Protein AF-A0A961MJA1-F1 (afdb_monomer)

Sequence (89 aa):
MRMNTDTPPMRIEAALILSQWFSPAYPVGGFAYSHGLETVVQDGTLRSAAALRVWLEDVLLHGSGRNDAILLGAAWRARSQAETDRIDA

Secondary structure (DSSP, 8-state):
------PPPPTHHHHHHHHHHT-TTSTT-TTTTHHHHHHHHHTTS--SHHHHHHHHHHHHHTSHHHHHHHHHHHHHH--SHHHHHHHH-

Radius of gyration: 20.17 Å; Cα contacts (8 Å, |Δi|>4): 28; chains: 1; bounding box: 63×38×36 Å

Foldseek 3Di:
DDDDPPPPPDPVVVVVVVCQVPDPPNPPDPCPPVVVVVVCVVVVQDDDPVSVVVVVCCCCPPHDVVVVVVLVVQCVPDPDPVSNVVSVD

Structure (mmCIF, N/CA/C/O backbone):
data_AF-A0A961MJA1-F1
#
_entry.id   AF-A0A961MJA1-F1
#
loop_
_atom_site.group_PDB
_atom_site.id
_atom_site.type_symbol
_atom_site.label_atom_id
_atom_site.label_alt_id
_atom_site.label_comp_id
_atom_site.label_asym_id
_atom_site.label_entity_id
_atom_site.label_seq_id
_atom_site.pdbx_PDB_ins_code
_atom_site.Cartn_x
_atom_site.Cartn_y
_atom_site.Cartn_z
_atom_site.occupancy
_atom_site.B_iso_or_equiv
_a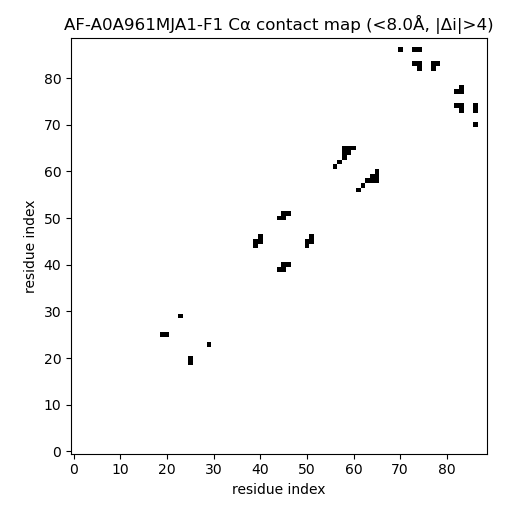tom_site.auth_seq_id
_atom_site.auth_comp_id
_atom_site.auth_asym_id
_atom_site.auth_atom_id
_atom_site.pdbx_PDB_model_num
ATOM 1 N N . MET A 1 1 ? 45.780 -25.769 8.853 1.00 41.00 1 MET A N 1
ATOM 2 C CA . MET A 1 1 ? 44.319 -25.635 9.024 1.00 41.00 1 MET A CA 1
ATOM 3 C C . MET A 1 1 ? 43.862 -24.442 8.194 1.00 41.00 1 MET A C 1
ATOM 5 O O . MET A 1 1 ? 44.123 -23.316 8.588 1.00 41.00 1 MET A O 1
ATOM 9 N N . ARG A 1 2 ? 43.333 -24.671 6.984 1.00 45.44 2 ARG A N 1
ATOM 10 C CA . ARG A 1 2 ? 42.781 -23.608 6.126 1.00 45.44 2 ARG A CA 1
ATOM 11 C C . ARG A 1 2 ? 41.303 -23.449 6.479 1.00 45.44 2 ARG A C 1
ATOM 13 O O . ARG A 1 2 ? 40.568 -24.427 6.408 1.00 45.44 2 ARG A O 1
ATOM 20 N N . MET A 1 3 ? 40.904 -22.252 6.897 1.00 48.41 3 MET A N 1
ATOM 21 C CA . MET A 1 3 ? 39.502 -21.907 7.123 1.00 48.41 3 MET A CA 1
ATOM 22 C C . MET A 1 3 ? 38.850 -21.729 5.750 1.0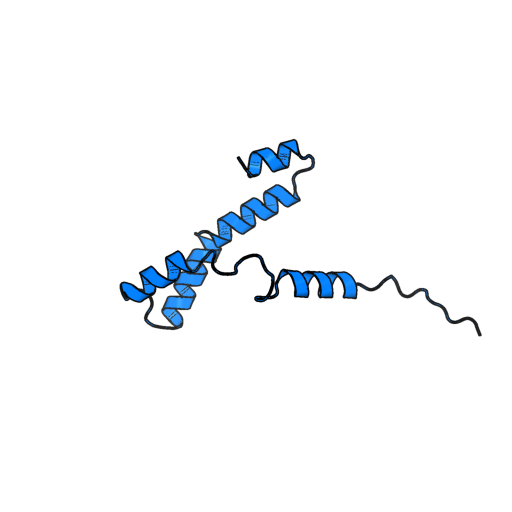0 48.41 3 MET A C 1
ATOM 24 O O . MET A 1 3 ? 39.222 -20.820 5.012 1.00 48.41 3 MET A O 1
ATOM 28 N N . ASN A 1 4 ? 37.961 -22.648 5.376 1.00 51.72 4 ASN A N 1
ATOM 29 C CA . ASN A 1 4 ? 37.242 -22.595 4.109 1.00 51.72 4 ASN A CA 1
ATOM 30 C C . ASN A 1 4 ? 36.211 -21.458 4.186 1.00 51.72 4 ASN A C 1
ATOM 32 O O . ASN A 1 4 ? 35.245 -21.565 4.937 1.00 51.72 4 ASN A O 1
ATOM 36 N N . THR A 1 5 ? 36.433 -20.361 3.463 1.00 57.72 5 THR A N 1
ATOM 37 C CA . THR A 1 5 ? 35.537 -19.190 3.420 1.00 57.72 5 THR A CA 1
ATOM 38 C C . THR A 1 5 ? 34.530 -19.254 2.271 1.00 57.72 5 THR A C 1
ATOM 40 O O . THR A 1 5 ? 34.006 -18.220 1.869 1.00 57.72 5 THR A O 1
ATOM 43 N N . ASP A 1 6 ? 34.213 -20.443 1.755 1.00 58.31 6 ASP A N 1
ATOM 44 C CA . ASP A 1 6 ? 33.192 -20.629 0.710 1.00 58.31 6 ASP A CA 1
ATOM 45 C C . ASP A 1 6 ? 31.759 -20.558 1.271 1.00 58.31 6 ASP A C 1
ATOM 47 O O . ASP A 1 6 ? 30.880 -21.342 0.913 1.00 58.31 6 ASP A O 1
ATOM 51 N N . THR A 1 7 ? 31.504 -19.615 2.177 1.00 57.78 7 THR A N 1
ATOM 52 C CA . THR A 1 7 ? 30.138 -19.183 2.462 1.00 57.78 7 THR A CA 1
ATOM 53 C C . THR A 1 7 ? 29.732 -18.281 1.296 1.00 57.78 7 THR A C 1
ATOM 55 O O . THR A 1 7 ? 30.389 -17.255 1.095 1.00 57.78 7 THR A O 1
ATOM 58 N N . PRO A 1 8 ? 28.694 -18.613 0.505 1.00 62.22 8 PRO A N 1
ATOM 59 C CA . PRO A 1 8 ? 28.223 -17.706 -0.537 1.00 62.22 8 PRO A CA 1
ATOM 60 C C . PRO A 1 8 ? 27.913 -16.337 0.096 1.00 62.22 8 PRO A C 1
ATOM 62 O O . PRO A 1 8 ? 27.340 -16.310 1.192 1.00 62.22 8 PRO A O 1
ATOM 65 N N . PRO A 1 9 ? 28.300 -15.211 -0.537 1.00 57.31 9 PRO A N 1
ATOM 66 C CA . PRO A 1 9 ? 28.123 -13.883 0.043 1.00 57.31 9 PRO A CA 1
ATOM 67 C C . PRO A 1 9 ? 26.665 -13.685 0.475 1.00 57.31 9 PRO A C 1
ATOM 69 O O . PRO A 1 9 ? 25.720 -14.012 -0.247 1.00 57.31 9 PRO A O 1
ATOM 72 N N . MET A 1 10 ? 26.498 -13.269 1.730 1.00 59.16 10 MET A N 1
ATOM 73 C CA . MET A 1 10 ? 25.263 -13.437 2.486 1.00 59.16 10 MET A CA 1
ATOM 74 C C . MET A 1 10 ? 24.080 -12.655 1.906 1.00 59.16 10 MET A C 1
ATOM 76 O O . MET A 1 10 ? 24.078 -11.432 1.824 1.00 59.16 10 MET A O 1
ATOM 80 N N . ARG A 1 11 ? 22.975 -13.382 1.745 1.00 62.44 11 ARG A N 1
ATOM 81 C CA . ARG A 1 11 ? 21.582 -12.935 1.559 1.00 62.44 11 ARG A CA 1
ATOM 82 C C . ARG A 1 11 ? 21.073 -11.909 2.607 1.00 62.44 11 ARG A C 1
ATOM 84 O O . ARG A 1 11 ? 19.967 -11.393 2.471 1.00 62.44 11 ARG A O 1
ATOM 91 N N . ILE A 1 12 ? 21.868 -11.632 3.647 1.00 67.56 12 ILE A N 1
ATOM 92 C CA . ILE A 1 12 ? 21.590 -10.683 4.735 1.00 67.56 12 ILE A CA 1
ATOM 93 C C . ILE A 1 12 ? 21.630 -9.228 4.246 1.00 67.56 12 ILE A C 1
ATOM 95 O O . ILE A 1 12 ? 20.828 -8.428 4.716 1.00 67.56 12 ILE A O 1
ATOM 99 N N . GLU A 1 13 ? 22.470 -8.884 3.264 1.00 80.44 13 GLU A N 1
ATOM 100 C CA . GLU A 1 13 ? 22.532 -7.511 2.734 1.00 80.44 13 GLU A CA 1
ATOM 101 C C . GLU A 1 13 ? 21.205 -7.077 2.106 1.00 80.44 13 GLU A C 1
ATOM 103 O O . GLU A 1 13 ? 20.687 -6.012 2.429 1.00 80.44 13 GLU A O 1
ATOM 108 N N . ALA A 1 14 ? 20.597 -7.935 1.281 1.00 86.69 14 ALA A N 1
ATOM 109 C CA . ALA A 1 14 ? 19.302 -7.650 0.668 1.00 86.69 14 ALA A CA 1
ATOM 110 C C . ALA A 1 14 ? 18.195 -7.478 1.722 1.00 86.69 14 ALA A C 1
ATOM 112 O O . ALA A 1 14 ? 17.402 -6.547 1.634 1.00 86.69 14 ALA A O 1
ATOM 113 N N . ALA A 1 15 ? 18.159 -8.336 2.746 1.00 88.06 15 ALA A N 1
ATOM 114 C CA . ALA A 1 15 ? 17.176 -8.222 3.824 1.00 88.06 15 ALA A CA 1
ATOM 115 C C . ALA A 1 15 ? 17.341 -6.915 4.621 1.00 88.06 15 ALA A C 1
ATOM 117 O O . ALA A 1 15 ? 16.348 -6.259 4.934 1.00 88.06 15 ALA A O 1
ATOM 118 N N . LEU A 1 16 ? 18.583 -6.507 4.901 1.00 92.00 16 LEU A N 1
ATOM 119 C CA . LEU A 1 16 ? 18.875 -5.240 5.571 1.00 92.00 16 LEU A CA 1
ATOM 120 C C . LEU A 1 16 ? 18.484 -4.038 4.705 1.00 92.00 16 LEU A C 1
ATOM 122 O O . LEU A 1 16 ? 17.819 -3.131 5.201 1.00 92.00 16 LEU A O 1
ATOM 126 N N . ILE A 1 17 ? 18.806 -4.057 3.410 1.00 90.75 17 ILE A N 1
ATOM 127 C CA . ILE A 1 17 ? 18.404 -3.008 2.462 1.00 90.75 17 ILE A CA 1
ATOM 128 C C . ILE A 1 17 ? 16.880 -2.871 2.423 1.00 90.75 17 ILE A C 1
ATOM 130 O O . ILE A 1 17 ? 16.363 -1.767 2.578 1.00 90.75 17 ILE A O 1
ATOM 134 N N . LEU A 1 18 ? 16.151 -3.983 2.290 1.00 90.75 18 LEU A N 1
ATOM 135 C CA . LEU A 1 18 ? 14.688 -3.958 2.275 1.00 90.75 18 LEU A CA 1
ATOM 136 C C . LEU A 1 18 ? 14.118 -3.448 3.605 1.00 90.75 18 LEU A C 1
ATOM 138 O O . LEU A 1 18 ? 13.172 -2.666 3.594 1.00 90.75 18 LEU A O 1
ATOM 142 N N . SER A 1 19 ? 14.710 -3.819 4.746 1.00 90.88 19 SER A N 1
ATOM 143 C CA . SER A 1 19 ? 14.287 -3.297 6.053 1.00 90.88 19 SER A CA 1
ATOM 144 C C . SER A 1 19 ? 14.486 -1.784 6.179 1.00 90.88 19 SER A C 1
ATOM 146 O O . SER A 1 19 ? 13.642 -1.099 6.751 1.00 90.88 19 SER A O 1
ATOM 148 N N . GLN A 1 20 ? 15.562 -1.249 5.592 1.00 90.56 20 GLN A N 1
ATOM 149 C CA . GLN A 1 20 ? 15.822 0.185 5.547 1.00 90.56 20 GLN A CA 1
ATOM 150 C C . GLN A 1 20 ? 14.798 0.897 4.654 1.00 90.56 20 GLN A C 1
ATOM 152 O O . GLN A 1 20 ? 14.256 1.922 5.056 1.00 90.56 20 GLN A O 1
ATOM 157 N N . TRP A 1 21 ? 14.526 0.357 3.462 1.00 88.75 21 TRP A N 1
ATOM 158 C CA . TRP A 1 21 ? 13.615 0.952 2.477 1.00 88.75 21 TRP A CA 1
ATOM 159 C C . TRP A 1 21 ? 12.153 0.937 2.929 1.00 88.75 21 TRP A C 1
ATOM 161 O O . TRP A 1 21 ? 11.447 1.918 2.727 1.00 88.75 21 TRP A O 1
ATOM 171 N N . PHE A 1 22 ? 11.700 -0.145 3.568 1.00 88.50 22 PHE A N 1
ATOM 172 C CA . PHE A 1 22 ? 10.322 -0.280 4.059 1.00 88.50 22 PHE A CA 1
ATOM 173 C C . PHE A 1 22 ? 10.121 0.236 5.488 1.00 88.50 22 PHE A C 1
ATOM 175 O O . PHE A 1 22 ? 9.045 0.070 6.065 1.00 88.50 22 PHE A O 1
ATOM 182 N N . SER A 1 23 ? 11.142 0.855 6.082 1.00 89.38 23 SER A N 1
ATOM 183 C CA . SER A 1 23 ? 11.010 1.477 7.394 1.00 89.38 23 SER A CA 1
ATOM 1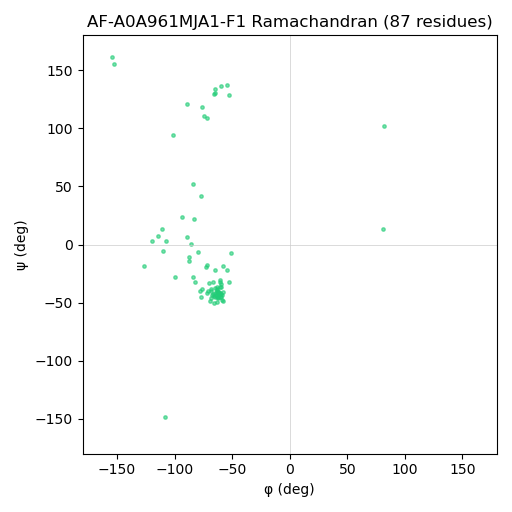84 C C . SER A 1 23 ? 10.035 2.660 7.331 1.00 89.38 23 SER A C 1
ATOM 186 O O . SER A 1 23 ? 10.202 3.536 6.481 1.00 89.38 23 SER A O 1
ATOM 188 N N . PRO A 1 24 ? 9.091 2.789 8.282 1.00 85.50 24 PRO A N 1
ATOM 189 C CA . PRO A 1 24 ? 8.275 3.997 8.427 1.00 85.50 24 PRO A CA 1
ATOM 190 C C . PRO A 1 24 ? 9.097 5.276 8.653 1.00 85.50 24 PRO A C 1
ATOM 192 O O . PRO A 1 24 ? 8.592 6.376 8.457 1.00 85.50 24 PRO A O 1
ATOM 195 N N . ALA A 1 25 ? 10.361 5.141 9.072 1.00 87.12 25 ALA A N 1
ATOM 196 C CA . ALA A 1 25 ? 11.289 6.253 9.248 1.00 87.12 25 ALA A CA 1
ATOM 197 C C . ALA A 1 25 ? 12.034 6.648 7.955 1.00 87.12 25 ALA A C 1
ATOM 199 O O . ALA A 1 25 ? 12.874 7.548 7.996 1.00 87.12 25 ALA A O 1
ATOM 200 N N . TYR A 1 26 ? 11.782 5.983 6.819 1.00 86.56 26 TYR A N 1
ATOM 201 C CA . TYR A 1 26 ? 12.432 6.322 5.554 1.00 86.56 26 TYR A CA 1
ATOM 202 C C . TYR A 1 26 ? 11.983 7.723 5.079 1.00 86.56 26 TYR A C 1
ATOM 204 O O . TYR A 1 26 ? 10.781 8.004 5.046 1.00 86.56 26 TYR A O 1
ATOM 212 N N . PRO A 1 27 ? 12.910 8.637 4.730 1.00 83.75 27 PRO A N 1
ATOM 213 C CA . PRO A 1 27 ? 12.632 10.074 4.649 1.00 83.75 27 PRO A CA 1
ATOM 214 C C . PRO A 1 27 ? 12.015 10.502 3.305 1.00 83.75 27 PRO A C 1
ATOM 216 O O . PRO A 1 27 ? 12.505 11.416 2.649 1.00 83.75 27 PRO A O 1
ATOM 219 N N . VAL A 1 28 ? 10.934 9.842 2.889 1.00 82.50 28 VAL A N 1
ATOM 220 C CA . VAL A 1 28 ? 10.184 10.148 1.652 1.00 82.50 28 VAL A CA 1
ATOM 221 C C . VAL A 1 28 ? 8.803 10.757 1.916 1.00 82.50 28 VAL A C 1
ATOM 223 O O . VAL A 1 28 ? 8.130 11.174 0.983 1.00 82.50 28 VAL A O 1
ATOM 226 N N . GLY A 1 29 ? 8.392 10.841 3.188 1.00 72.88 29 GLY A N 1
ATOM 227 C CA . GLY A 1 29 ? 7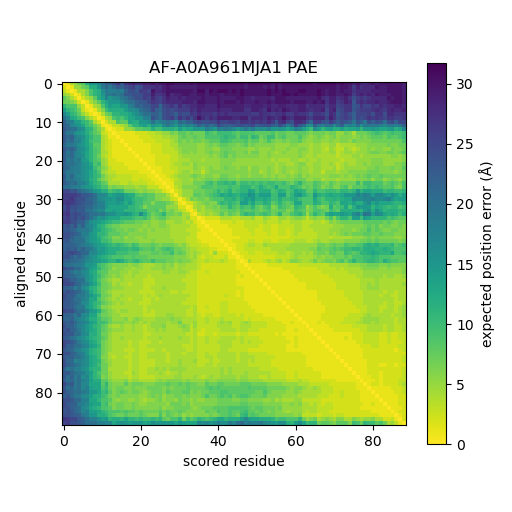.053 11.276 3.590 1.00 72.88 29 GLY A CA 1
ATOM 228 C C . GLY A 1 29 ? 6.036 10.132 3.497 1.00 72.88 29 GLY A C 1
ATOM 229 O O . GLY A 1 29 ? 5.553 9.793 2.425 1.00 72.88 29 GLY A O 1
ATOM 230 N N . GLY A 1 30 ? 5.690 9.526 4.637 1.00 68.44 30 GLY A N 1
ATOM 231 C CA . GLY A 1 30 ? 4.867 8.306 4.715 1.00 68.44 30 GLY A CA 1
ATOM 232 C C . GLY A 1 30 ? 3.348 8.507 4.643 1.00 68.44 30 GLY A C 1
ATOM 233 O O . GLY A 1 30 ? 2.606 7.664 5.138 1.00 68.44 30 GLY A O 1
ATOM 234 N N . PHE A 1 31 ? 2.868 9.619 4.082 1.00 67.38 31 PHE A N 1
ATOM 235 C CA . PHE A 1 31 ? 1.457 10.031 4.174 1.00 67.38 31 PHE A CA 1
ATOM 236 C C . PHE A 1 31 ? 0.690 9.954 2.846 1.00 67.38 31 PHE A C 1
ATOM 238 O O . PHE A 1 31 ? -0.420 10.469 2.749 1.00 67.38 31 PHE A O 1
ATOM 245 N N . ALA A 1 32 ? 1.239 9.286 1.825 1.00 64.44 32 ALA A N 1
ATOM 246 C CA . ALA A 1 32 ? 0.643 9.212 0.484 1.00 64.44 32 ALA A CA 1
ATOM 247 C C . ALA A 1 32 ? -0.816 8.701 0.463 1.00 64.44 32 ALA A C 1
ATOM 249 O O . ALA A 1 32 ? -1.562 9.032 -0.453 1.00 64.44 32 ALA A O 1
ATOM 250 N N . TYR A 1 33 ? -1.256 7.975 1.497 1.00 64.81 33 TYR A N 1
ATOM 251 C CA . TYR A 1 33 ? -2.610 7.415 1.609 1.00 64.81 33 TYR A CA 1
ATOM 252 C C . TYR A 1 33 ? -3.445 8.005 2.754 1.00 64.81 33 TYR A C 1
ATOM 254 O O . TYR A 1 33 ? -4.534 7.504 3.032 1.00 64.81 33 TYR A O 1
ATOM 262 N N . SER A 1 34 ? -2.954 9.042 3.442 1.00 71.75 34 SER A N 1
ATOM 263 C CA . SER A 1 34 ? -3.653 9.604 4.603 1.00 71.75 34 SER A CA 1
ATOM 264 C C . SER A 1 34 ? -4.908 10.376 4.176 1.00 71.75 34 SER A C 1
ATOM 266 O O . SER A 1 34 ? -5.980 10.133 4.724 1.00 71.75 34 SER A O 1
ATOM 268 N N . HIS A 1 35 ? -4.802 11.159 3.092 1.00 65.88 35 HIS A N 1
ATOM 269 C CA . HIS A 1 35 ? -5.847 12.057 2.578 1.00 65.88 35 HIS A CA 1
ATOM 270 C C . HIS A 1 35 ? -7.214 11.392 2.339 1.00 65.88 35 HIS A C 1
ATOM 272 O O . HIS A 1 35 ? -8.247 12.038 2.493 1.00 65.88 35 HIS A O 1
ATOM 278 N N . GLY A 1 36 ? -7.244 10.107 1.968 1.00 81.31 36 GLY A N 1
ATOM 279 C CA . GLY A 1 36 ? -8.492 9.356 1.805 1.00 81.31 36 GLY A CA 1
ATOM 280 C C . GLY A 1 36 ? -9.048 8.820 3.124 1.00 81.31 36 GLY A C 1
ATOM 281 O O . GLY A 1 36 ? -10.264 8.750 3.291 1.00 81.31 36 GLY A O 1
ATOM 282 N N . LEU A 1 37 ? -8.169 8.471 4.067 1.00 87.38 37 LEU A N 1
ATOM 283 C CA . LEU A 1 37 ? -8.527 7.912 5.367 1.00 87.38 37 LEU A CA 1
ATOM 284 C C . LEU A 1 37 ? -9.172 8.965 6.277 1.00 87.38 37 LEU A C 1
ATOM 286 O O . LEU A 1 37 ? -10.148 8.665 6.962 1.00 87.38 37 LEU A O 1
ATOM 290 N N . GLU A 1 38 ? -8.669 10.203 6.270 1.00 87.88 38 GLU A N 1
ATOM 291 C CA . GLU A 1 38 ? -9.246 11.275 7.090 1.00 87.88 38 GLU A CA 1
ATOM 292 C C . GLU A 1 38 ? -10.704 11.575 6.708 1.00 87.88 38 GLU A C 1
ATOM 294 O O . GLU A 1 38 ? -11.546 11.731 7.594 1.00 87.88 38 GLU A O 1
ATOM 299 N N . THR A 1 39 ? -11.032 11.592 5.411 1.00 88.12 39 THR A N 1
ATOM 300 C CA . THR A 1 39 ? -12.399 11.849 4.928 1.00 88.12 39 THR A CA 1
ATOM 301 C C . THR A 1 39 ? -13.384 10.772 5.382 1.00 88.12 39 THR A C 1
ATOM 303 O O . THR A 1 39 ? -14.414 11.101 5.968 1.00 88.12 39 THR A O 1
ATOM 306 N N . VAL A 1 40 ? -13.049 9.492 5.190 1.00 89.56 40 VAL A N 1
ATOM 307 C CA . VAL A 1 40 ? -13.945 8.371 5.542 1.00 89.56 40 VAL A CA 1
ATOM 308 C C . VAL A 1 40 ? -14.085 8.157 7.054 1.00 89.56 40 VAL A C 1
ATOM 310 O O . VAL A 1 40 ? -15.002 7.481 7.523 1.00 89.56 40 VAL A O 1
ATOM 313 N N . VAL A 1 41 ? -13.167 8.711 7.850 1.00 90.44 41 VAL A N 1
ATOM 314 C CA . VAL A 1 41 ? -13.330 8.800 9.305 1.00 90.44 41 VAL A CA 1
ATOM 315 C C . VAL A 1 41 ? -14.293 9.935 9.658 1.00 90.44 41 VAL A C 1
ATOM 317 O O . VAL A 1 41 ? -15.187 9.738 10.481 1.00 90.44 41 VAL A O 1
ATOM 320 N N . GLN A 1 42 ? -14.138 11.108 9.038 1.00 90.38 42 GLN A N 1
ATOM 321 C CA . GLN A 1 42 ? -14.972 12.284 9.308 1.00 90.38 42 GLN A CA 1
ATOM 322 C C . GLN A 1 42 ? -16.442 12.089 8.913 1.00 90.38 42 GLN A C 1
ATOM 324 O O . GLN A 1 42 ? -17.324 12.542 9.640 1.00 90.38 42 GLN A O 1
ATOM 329 N N . ASP A 1 43 ? -16.719 11.402 7.804 1.00 91.31 43 ASP A N 1
ATOM 330 C CA . ASP A 1 43 ? -18.089 11.130 7.342 1.00 91.31 43 ASP A CA 1
ATOM 331 C C . ASP A 1 43 ? -18.780 9.966 8.084 1.00 91.31 43 ASP A C 1
ATOM 333 O O . ASP A 1 43 ? -19.979 9.734 7.924 1.00 91.31 43 ASP A O 1
ATOM 337 N N . GLY A 1 44 ? -18.044 9.261 8.950 1.00 90.88 44 GLY A N 1
ATOM 338 C CA . GLY A 1 44 ? -18.560 8.154 9.748 1.00 90.88 44 GLY A CA 1
ATOM 339 C C . GLY A 1 44 ? -18.651 6.816 9.012 1.00 90.88 44 GLY A C 1
ATOM 340 O O . GLY A 1 44 ? -19.269 5.894 9.548 1.00 90.88 44 GLY A O 1
ATOM 341 N N . THR A 1 45 ? -18.032 6.670 7.841 1.00 89.19 45 THR A N 1
ATOM 342 C CA . THR A 1 45 ? -17.914 5.390 7.122 1.00 89.19 45 THR A CA 1
ATOM 343 C C . THR A 1 45 ? -16.987 4.422 7.866 1.00 89.19 45 THR A C 1
ATOM 345 O O . THR A 1 45 ? -17.280 3.231 7.991 1.00 89.19 45 THR A O 1
ATOM 348 N N . LEU A 1 46 ? -15.896 4.926 8.451 1.00 93.25 46 LEU A N 1
ATOM 349 C CA . LEU A 1 46 ? -14.948 4.146 9.249 1.00 93.25 46 LEU A CA 1
ATOM 350 C C . LEU A 1 46 ? -15.152 4.332 10.755 1.00 93.25 46 LEU A C 1
ATOM 352 O O . LEU A 1 46 ? -14.589 5.228 11.377 1.00 93.25 46 LEU A O 1
ATOM 356 N N . ARG A 1 47 ? -15.925 3.426 11.370 1.00 93.56 47 ARG A N 1
ATOM 357 C CA . ARG A 1 47 ? -16.219 3.448 12.825 1.00 93.56 47 ARG A CA 1
ATOM 358 C C . ARG A 1 47 ? -15.763 2.212 13.591 1.00 93.56 47 ARG A C 1
ATOM 360 O O . ARG A 1 47 ? -16.051 2.079 14.777 1.00 93.56 47 ARG A O 1
ATOM 367 N N . SER A 1 48 ? -15.099 1.275 12.924 1.00 95.50 48 SER A N 1
ATOM 368 C CA . SER A 1 48 ? -14.643 0.033 13.544 1.00 95.50 48 SER A CA 1
ATOM 369 C C . SER A 1 48 ? -13.430 -0.544 12.825 1.00 95.50 48 SER A C 1
ATOM 371 O O . SER A 1 48 ? -13.194 -0.256 11.652 1.00 95.50 48 SER A O 1
ATOM 373 N N . ALA A 1 49 ? -12.703 -1.428 13.510 1.00 95.81 49 ALA A N 1
ATOM 374 C CA . ALA A 1 49 ? -11.616 -2.194 12.904 1.00 95.81 49 ALA A CA 1
ATOM 375 C C . ALA A 1 49 ? -12.094 -3.059 11.721 1.00 95.81 49 ALA A C 1
ATOM 377 O O . ALA A 1 49 ? -11.371 -3.223 10.743 1.00 95.81 49 ALA A O 1
ATOM 378 N N . ALA A 1 50 ? -13.326 -3.580 11.779 1.00 96.69 50 ALA A N 1
ATOM 379 C CA . ALA A 1 50 ? -13.904 -4.349 10.680 1.00 96.69 50 ALA A CA 1
ATOM 380 C C . ALA A 1 50 ? -14.143 -3.478 9.436 1.00 96.69 50 ALA A C 1
ATOM 382 O O . ALA A 1 50 ? -13.802 -3.899 8.335 1.00 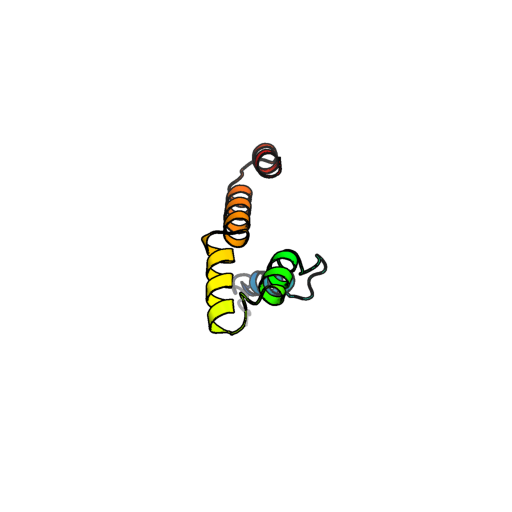96.69 50 ALA A O 1
ATOM 383 N N . ALA A 1 51 ? -14.664 -2.260 9.619 1.00 94.62 51 ALA A N 1
ATOM 384 C CA . ALA A 1 51 ? -14.834 -1.299 8.531 1.00 94.62 5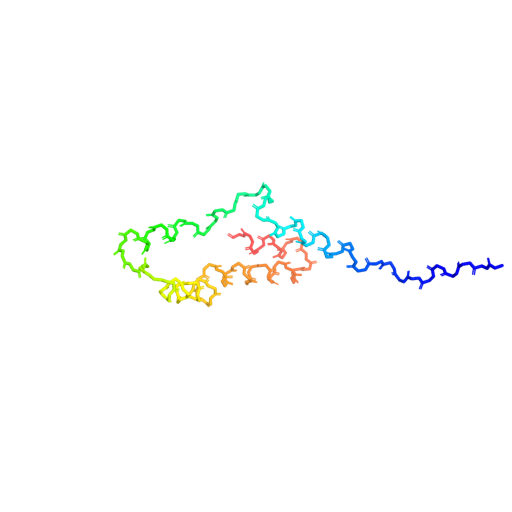1 ALA A CA 1
ATOM 385 C C . ALA A 1 51 ? -13.479 -0.864 7.950 1.00 94.62 51 ALA A C 1
ATOM 387 O O . ALA A 1 51 ? -13.320 -0.822 6.734 1.00 94.62 51 ALA A O 1
ATOM 388 N N . LEU A 1 52 ? -12.479 -0.626 8.810 1.00 94.00 52 LEU A N 1
ATOM 389 C CA . LEU A 1 52 ? -11.123 -0.287 8.373 1.00 94.00 52 LEU A CA 1
ATOM 390 C C . LEU A 1 52 ? -10.510 -1.401 7.520 1.00 94.00 52 LEU A C 1
ATOM 392 O O . LEU A 1 52 ? -9.900 -1.113 6.499 1.00 94.00 52 LEU A O 1
ATOM 396 N N . ARG A 1 53 ? -10.690 -2.669 7.906 1.00 95.56 53 ARG A N 1
ATOM 397 C CA . ARG A 1 53 ? -10.215 -3.811 7.115 1.00 95.56 53 ARG A CA 1
ATOM 398 C C . ARG A 1 53 ? -10.820 -3.819 5.711 1.00 95.56 53 ARG A C 1
ATOM 400 O O . ARG A 1 53 ? -10.073 -3.963 4.755 1.00 95.56 53 ARG A O 1
ATOM 407 N N . VAL A 1 54 ? -12.138 -3.644 5.596 1.00 94.75 54 VAL A N 1
ATOM 408 C CA . VAL A 1 54 ? -12.822 -3.600 4.290 1.00 94.75 54 VAL A CA 1
ATOM 409 C C . VAL A 1 54 ? -12.289 -2.445 3.443 1.00 94.75 54 VAL A C 1
ATOM 411 O O . VAL A 1 54 ? -11.937 -2.640 2.287 1.00 94.75 54 VAL A O 1
ATOM 414 N N . TRP A 1 55 ? -12.136 -1.263 4.037 1.00 92.44 55 TRP A N 1
ATOM 415 C CA . TRP A 1 55 ? -11.573 -0.112 3.334 1.00 92.44 55 TRP A CA 1
ATOM 416 C C . TRP A 1 55 ? -10.125 -0.345 2.877 1.00 92.44 55 TRP A C 1
ATOM 418 O O . TRP A 1 55 ? -9.774 -0.000 1.752 1.00 92.44 55 TRP A O 1
ATOM 428 N N . LEU A 1 56 ? -9.284 -0.977 3.704 1.00 92.69 56 LEU A N 1
ATOM 429 C CA . LEU A 1 56 ? -7.922 -1.356 3.315 1.00 92.69 56 LEU A CA 1
ATOM 430 C C . LEU A 1 56 ? -7.920 -2.375 2.168 1.00 92.69 56 LEU A C 1
ATOM 432 O O . LEU A 1 56 ? -7.109 -2.251 1.255 1.00 92.69 56 LEU A O 1
ATOM 436 N N . GLU A 1 57 ? -8.817 -3.362 2.195 1.00 95.31 57 GLU A N 1
ATOM 437 C CA . GLU A 1 57 ? -8.992 -4.315 1.093 1.00 95.31 57 GLU A CA 1
ATOM 438 C C . GLU A 1 57 ? -9.351 -3.577 -0.207 1.00 95.31 57 GLU A C 1
ATOM 440 O O . GLU A 1 57 ? -8.735 -3.839 -1.239 1.00 95.31 57 GLU A O 1
ATOM 445 N N . ASP A 1 58 ? -10.247 -2.588 -0.159 1.00 93.25 58 ASP A N 1
ATOM 446 C CA . ASP A 1 58 ? -10.588 -1.770 -1.326 1.00 93.25 58 ASP A CA 1
ATOM 447 C C . ASP A 1 58 ? -9.407 -0.940 -1.834 1.00 93.25 58 ASP A C 1
ATOM 449 O O . ASP A 1 58 ? -9.139 -0.928 -3.037 1.00 93.25 58 ASP A O 1
ATOM 453 N N . VAL A 1 59 ? -8.639 -0.304 -0.946 1.00 91.69 59 VAL A N 1
ATOM 454 C CA . VAL A 1 59 ? -7.422 0.434 -1.329 1.00 91.69 59 VAL A CA 1
ATOM 455 C C . VAL A 1 59 ? -6.409 -0.486 -2.017 1.00 91.69 59 VAL A C 1
ATOM 457 O O . VAL A 1 59 ? -5.824 -0.103 -3.032 1.00 91.69 59 VAL A O 1
ATOM 460 N N . LEU A 1 60 ? -6.214 -1.699 -1.494 1.00 92.88 60 LEU A N 1
ATOM 461 C CA . LEU A 1 60 ? -5.227 -2.656 -1.999 1.00 92.88 60 LEU A CA 1
ATOM 462 C C . LEU A 1 60 ? -5.661 -3.349 -3.295 1.00 92.88 60 LEU A C 1
ATOM 464 O O . LEU A 1 60 ? -4.820 -3.604 -4.155 1.00 92.88 60 LEU A O 1
ATOM 468 N N . LEU A 1 61 ? -6.943 -3.684 -3.434 1.00 95.50 61 LEU A N 1
ATOM 469 C CA . LEU A 1 61 ? -7.448 -4.517 -4.531 1.00 95.50 61 LEU A CA 1
ATOM 470 C C . LEU A 1 61 ? -8.095 -3.709 -5.653 1.00 95.50 61 LEU A C 1
ATOM 472 O O . LEU A 1 61 ? -8.086 -4.149 -6.803 1.00 95.50 61 LEU A O 1
ATOM 476 N N . HIS A 1 62 ? -8.641 -2.536 -5.345 1.00 94.25 62 HIS A N 1
ATOM 477 C CA . HIS A 1 62 ? -9.426 -1.732 -6.284 1.00 94.25 62 HIS A CA 1
ATOM 478 C C . HIS A 1 62 ? -8.916 -0.289 -6.419 1.00 94.25 62 HIS A C 1
ATOM 480 O O . HIS A 1 62 ? -9.234 0.368 -7.408 1.00 94.25 62 HIS A O 1
ATOM 486 N N . GLY A 1 63 ? -8.124 0.196 -5.460 1.00 90.00 63 GLY A N 1
ATOM 487 C CA . GLY A 1 63 ? -7.680 1.585 -5.367 1.00 90.00 63 GLY A CA 1
ATOM 488 C C . GLY A 1 63 ? -6.203 1.820 -5.688 1.00 90.00 63 GLY A C 1
ATOM 489 O O . GLY A 1 63 ? -5.589 1.150 -6.521 1.00 90.00 63 GLY A O 1
ATOM 490 N N . SER A 1 64 ? -5.633 2.822 -5.017 1.00 89.31 64 SER A N 1
ATOM 491 C CA . SER A 1 64 ? -4.264 3.298 -5.241 1.00 89.31 64 SER A CA 1
ATOM 492 C C . SER A 1 64 ? -3.201 2.232 -4.983 1.00 89.31 64 SER A C 1
ATOM 494 O O . SER A 1 64 ? -2.263 2.135 -5.767 1.00 89.31 64 SER A O 1
ATOM 496 N N . GLY A 1 65 ? -3.383 1.361 -3.984 1.00 90.31 65 GLY A N 1
ATOM 497 C CA . GLY A 1 65 ? -2.437 0.275 -3.710 1.00 90.31 65 GLY A CA 1
ATOM 498 C C . GLY A 1 65 ? -2.277 -0.682 -4.897 1.00 90.31 65 GLY A C 1
ATOM 499 O O . GLY A 1 65 ? -1.166 -1.120 -5.204 1.00 90.31 65 GLY A O 1
ATOM 500 N N . ARG A 1 66 ? -3.365 -0.949 -5.634 1.00 94.19 66 ARG A N 1
ATOM 501 C CA . ARG A 1 66 ? -3.306 -1.724 -6.881 1.00 94.19 66 ARG A CA 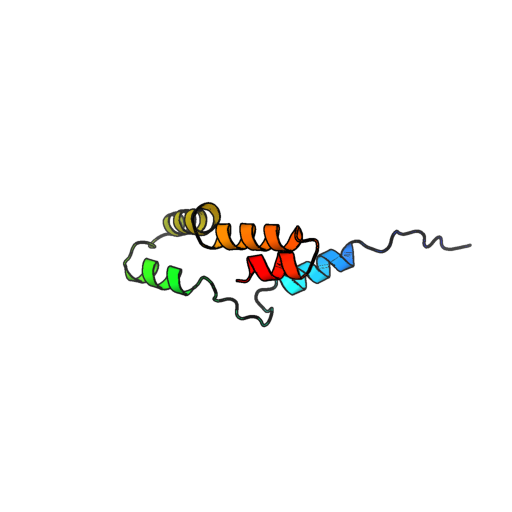1
ATOM 502 C C . ARG A 1 66 ? -2.567 -0.972 -7.984 1.00 94.19 66 ARG A C 1
ATOM 504 O O . ARG A 1 66 ? -1.777 -1.587 -8.701 1.00 94.19 66 ARG A O 1
ATOM 511 N N . ASN A 1 67 ? -2.826 0.324 -8.141 1.00 93.25 67 ASN A N 1
ATOM 512 C CA . ASN A 1 67 ? -2.167 1.136 -9.165 1.00 93.25 67 ASN A CA 1
ATOM 513 C C . ASN A 1 67 ? -0.653 1.188 -8.937 1.00 93.25 67 ASN A C 1
ATOM 515 O O . ASN A 1 67 ? 0.101 0.922 -9.869 1.00 93.25 67 ASN A O 1
ATOM 519 N N . ASP A 1 68 ? -0.212 1.400 -7.698 1.00 91.44 68 ASP A N 1
ATOM 520 C CA . ASP A 1 68 ? 1.210 1.438 -7.345 1.00 91.44 68 ASP A CA 1
ATOM 521 C C . ASP A 1 68 ? 1.901 0.103 -7.638 1.00 91.44 68 ASP A C 1
ATOM 523 O O . ASP A 1 68 ? 2.981 0.073 -8.226 1.00 91.44 68 ASP A O 1
ATOM 527 N N . ALA A 1 69 ? 1.255 -1.024 -7.320 1.00 93.81 69 ALA A N 1
ATOM 528 C CA . ALA A 1 69 ? 1.776 -2.350 -7.647 1.00 93.81 69 ALA A CA 1
ATOM 529 C C . ALA A 1 69 ? 1.886 -2.584 -9.167 1.00 93.81 69 ALA A C 1
ATOM 531 O O . ALA A 1 69 ? 2.850 -3.198 -9.636 1.00 93.81 69 ALA A O 1
ATOM 532 N N . ILE A 1 70 ? 0.918 -2.091 -9.948 1.00 95.44 70 ILE A N 1
ATOM 533 C CA . ILE A 1 70 ? 0.946 -2.163 -11.415 1.00 95.44 70 ILE A CA 1
ATOM 534 C C . ILE A 1 70 ? 2.100 -1.324 -11.967 1.00 95.44 70 ILE A C 1
ATOM 536 O O . ILE A 1 70 ? 2.882 -1.848 -12.764 1.00 95.44 70 ILE A O 1
ATOM 540 N N . LEU A 1 71 ? 2.224 -0.064 -11.542 1.00 94.75 71 LEU A N 1
ATOM 541 C CA . LEU A 1 71 ? 3.263 0.858 -12.007 1.00 94.75 71 LEU A CA 1
ATOM 542 C C . LEU A 1 71 ? 4.656 0.356 -11.623 1.00 94.75 71 LEU A C 1
ATOM 544 O O . LEU A 1 71 ? 5.530 0.270 -12.484 1.00 94.75 71 LEU A O 1
ATOM 548 N N . LEU A 1 72 ? 4.842 -0.100 -10.381 1.00 93.50 72 LEU A N 1
ATOM 549 C CA . LEU A 1 72 ? 6.090 -0.709 -9.923 1.00 93.50 72 LEU A CA 1
ATOM 550 C C . LEU A 1 72 ? 6.448 -1.950 -10.751 1.00 93.50 72 LEU A C 1
ATOM 552 O O . LEU A 1 72 ? 7.585 -2.107 -11.194 1.00 93.50 72 LEU A O 1
ATOM 556 N N . GLY A 1 73 ? 5.474 -2.829 -11.005 1.00 96.56 73 GLY A N 1
ATOM 557 C CA . GLY A 1 73 ? 5.677 -4.020 -11.826 1.00 96.56 73 GLY A CA 1
ATOM 558 C C . GLY A 1 73 ? 5.955 -3.703 -13.299 1.00 96.56 73 GLY A C 1
ATOM 559 O O . GLY A 1 73 ? 6.677 -4.446 -13.965 1.00 96.56 73 GLY A O 1
ATOM 560 N N . ALA A 1 74 ? 5.381 -2.628 -13.839 1.00 96.56 74 ALA A N 1
ATOM 561 C CA . ALA A 1 74 ? 5.678 -2.145 -15.182 1.00 96.56 74 ALA A CA 1
ATOM 562 C C . ALA A 1 74 ? 7.104 -1.579 -15.256 1.00 96.56 74 ALA A C 1
ATOM 564 O O . ALA A 1 74 ? 7.872 -2.016 -16.111 1.00 96.56 74 ALA A O 1
ATOM 565 N N . ALA A 1 75 ? 7.480 -0.709 -14.315 1.00 95.31 75 ALA A N 1
ATOM 566 C CA . ALA A 1 75 ? 8.808 -0.105 -14.238 1.00 95.31 75 ALA A CA 1
ATOM 567 C C . ALA A 1 75 ? 9.905 -1.166 -14.063 1.00 95.31 75 ALA A C 1
ATOM 569 O O . ALA A 1 75 ? 10.912 -1.134 -14.760 1.00 95.31 75 ALA A O 1
ATOM 570 N N . TRP A 1 76 ? 9.676 -2.175 -13.216 1.00 95.31 76 TRP A N 1
ATOM 571 C CA . TRP A 1 76 ? 10.602 -3.301 -13.043 1.00 95.31 76 TRP A CA 1
ATOM 572 C C . TRP A 1 76 ? 10.834 -4.109 -14.330 1.00 95.31 76 TRP 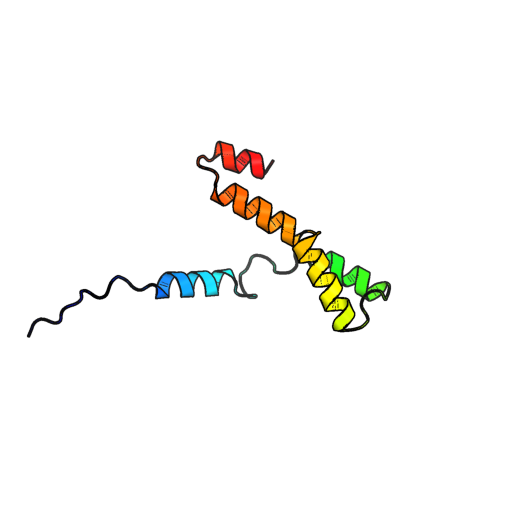A C 1
ATOM 574 O O . TRP A 1 76 ? 11.909 -4.670 -14.535 1.00 95.31 76 TRP A O 1
ATOM 584 N N . ARG A 1 77 ? 9.817 -4.210 -15.195 1.00 97.00 77 ARG A N 1
ATOM 585 C CA . ARG A 1 77 ? 9.890 -4.966 -16.456 1.00 97.00 77 ARG A CA 1
ATOM 586 C C . ARG A 1 77 ? 10.421 -4.146 -17.630 1.00 97.00 77 ARG A C 1
ATOM 588 O O .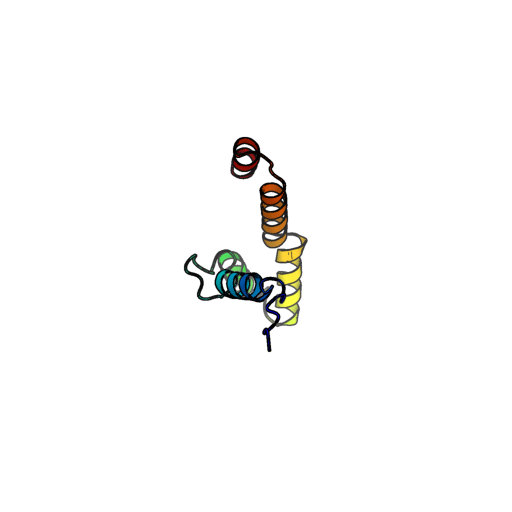 ARG A 1 77 ? 10.749 -4.747 -18.655 1.00 97.00 77 ARG A O 1
ATOM 595 N N . ALA A 1 78 ? 10.488 -2.822 -17.506 1.00 97.25 78 ALA A N 1
ATOM 596 C CA . ALA A 1 78 ? 11.065 -1.959 -18.526 1.00 97.25 78 ALA A CA 1
ATOM 597 C C . ALA A 1 78 ? 12.533 -2.342 -18.767 1.00 97.25 78 ALA A C 1
ATOM 599 O O . ALA A 1 78 ? 13.288 -2.601 -17.830 1.00 97.25 78 ALA A O 1
ATOM 600 N N . ARG A 1 79 ? 12.948 -2.412 -20.035 1.00 97.00 79 ARG A N 1
ATOM 601 C CA . ARG A 1 79 ? 14.318 -2.792 -20.421 1.00 97.00 79 ARG A CA 1
ATOM 602 C C . ARG A 1 79 ? 15.135 -1.614 -20.935 1.00 97.00 79 ARG A C 1
ATOM 604 O O . ARG A 1 79 ? 16.277 -1.792 -21.353 1.00 97.00 79 ARG A O 1
ATOM 611 N N . SER A 1 80 ? 14.555 -0.422 -20.915 1.00 96.81 80 SER A N 1
ATOM 612 C CA . SER A 1 80 ? 15.169 0.815 -21.368 1.00 96.81 80 SER A CA 1
ATOM 613 C C . SER A 1 80 ? 14.575 2.009 -20.631 1.00 96.81 80 SER A C 1
ATOM 615 O O . SER A 1 80 ? 13.424 1.969 -20.200 1.00 96.81 80 SER A O 1
ATOM 617 N N . GLN A 1 81 ? 15.340 3.098 -20.546 1.00 92.75 81 GLN A N 1
ATOM 618 C CA . GLN A 1 81 ? 14.859 4.345 -19.948 1.00 92.75 81 GLN A CA 1
ATOM 619 C C . GLN A 1 81 ? 13.604 4.864 -20.666 1.00 92.75 81 GLN A C 1
ATOM 621 O O . GLN A 1 81 ? 12.631 5.208 -20.015 1.00 92.75 81 GLN A O 1
ATOM 626 N N . ALA A 1 82 ? 13.566 4.785 -22.000 1.00 95.12 82 ALA A N 1
ATOM 627 C CA . ALA A 1 82 ? 12.404 5.191 -22.792 1.00 95.12 82 ALA A CA 1
ATOM 628 C C . ALA A 1 82 ? 11.140 4.335 -22.547 1.00 95.12 82 ALA A C 1
ATOM 630 O O . ALA A 1 82 ? 10.026 4.756 -22.858 1.00 95.12 82 ALA A O 1
ATOM 631 N N . GLU A 1 83 ? 11.277 3.103 -22.047 1.00 95.06 83 GLU A N 1
ATOM 632 C CA . GLU A 1 83 ? 10.134 2.309 -21.577 1.00 95.06 83 GLU A CA 1
ATOM 633 C C . GLU A 1 83 ? 9.662 2.767 -20.198 1.00 95.06 83 GLU A C 1
ATOM 635 O O . GLU A 1 83 ? 8.455 2.862 -19.993 1.00 95.06 83 GLU A O 1
ATOM 640 N N . THR A 1 84 ? 10.589 3.090 -19.295 1.00 93.06 84 THR A N 1
ATOM 641 C CA . THR A 1 84 ? 10.279 3.631 -17.966 1.00 93.06 84 THR A CA 1
ATOM 642 C C . THR A 1 84 ? 9.623 5.009 -18.054 1.00 93.06 84 THR A C 1
ATOM 644 O O . THR A 1 84 ? 8.586 5.221 -17.438 1.00 93.06 84 THR A O 1
ATOM 647 N N . ASP A 1 85 ? 10.148 5.911 -18.885 1.00 93.94 85 ASP A N 1
ATOM 648 C CA . ASP A 1 85 ? 9.628 7.277 -19.049 1.00 93.94 85 ASP A CA 1
ATOM 649 C C . ASP A 1 85 ? 8.176 7.287 -19.553 1.00 93.94 85 ASP A C 1
ATOM 651 O O . ASP A 1 85 ? 7.399 8.171 -19.219 1.00 93.94 85 ASP A O 1
ATOM 655 N N . ARG A 1 86 ? 7.774 6.276 -20.336 1.00 92.12 86 ARG A N 1
ATOM 656 C CA . ARG A 1 86 ? 6.384 6.128 -20.803 1.00 92.12 86 ARG A CA 1
ATOM 657 C C . ARG A 1 86 ? 5.409 5.688 -19.713 1.00 92.12 86 ARG A C 1
ATOM 659 O O . ARG A 1 86 ? 4.209 5.804 -19.922 1.00 92.12 86 ARG A O 1
ATOM 666 N N . ILE A 1 87 ? 5.906 5.115 -18.620 1.00 91.12 87 ILE A N 1
ATOM 667 C CA . ILE A 1 87 ? 5.096 4.725 -17.459 1.00 91.12 87 ILE A CA 1
ATOM 668 C C . ILE A 1 87 ? 4.901 5.927 -16.523 1.00 91.12 87 ILE A C 1
ATOM 670 O O . ILE A 1 87 ? 3.888 5.986 -15.834 1.00 91.12 87 ILE A O 1
ATOM 674 N N . ASP A 1 88 ? 5.857 6.861 -16.517 1.00 81.69 88 ASP A N 1
ATOM 675 C CA . ASP A 1 88 ? 5.864 8.077 -15.688 1.00 81.69 88 ASP A CA 1
ATOM 676 C C . ASP A 1 88 ? 5.130 9.275 -16.333 1.00 81.69 88 ASP A C 1
ATOM 678 O O . ASP A 1 88 ? 4.891 10.286 -15.676 1.00 81.69 88 ASP A O 1
ATOM 682 N N . ALA A 1 89 ? 4.781 9.168 -17.622 1.00 71.75 89 ALA A N 1
ATOM 683 C CA . ALA A 1 89 ? 4.077 10.192 -18.405 1.00 71.75 89 ALA A CA 1
ATOM 684 C C . ALA A 1 89 ? 2.550 10.134 -18.239 1.00 71.75 89 ALA A C 1
ATOM 686 O O . ALA A 1 89 ? 1.936 11.226 -18.174 1.00 71.75 89 ALA A O 1
#

pLDDT: mean 84.71, std 13.95, range [41.0, 97.25]

Mean predicted aligned error: 8.82 Å

Solvent-accessible surface area (backbone atoms only — not comparable to full-atom values): 5522 Å² total; per-residue (Å²): 139,82,82,83,76,83,65,75,85,64,75,59,59,61,54,52,51,49,52,53,68,71,33,87,83,40,95,79,67,89,55,91,68,44,78,64,51,56,52,37,44,75,75,58,70,44,81,44,73,70,43,45,49,54,52,50,49,42,35,46,72,74,36,65,51,35,51,52,52,50,52,52,55,49,48,71,67,39,90,45,69,77,52,36,54,65,74,77,106